Protein AF-A0A0S8AMT5-F1 (afdb_monomer_lite)

Structure (mmCIF, N/CA/C/O backbone):
data_AF-A0A0S8AMT5-F1
#
_entry.id   AF-A0A0S8AMT5-F1
#
loop_
_atom_site.group_PDB
_atom_site.id
_atom_site.type_symbol
_atom_site.label_atom_id
_atom_site.label_alt_id
_atom_site.label_comp_id
_atom_site.label_asym_id
_atom_site.label_entity_id
_atom_site.label_seq_id
_atom_site.pdbx_PDB_ins_code
_atom_site.Cartn_x
_atom_site.Cartn_y
_atom_site.Cartn_z
_atom_site.occupancy
_atom_site.B_iso_or_equiv
_atom_site.auth_seq_id
_atom_site.auth_comp_id
_atom_site.auth_asym_id
_atom_site.auth_atom_id
_atom_site.pdbx_PDB_model_num
ATOM 1 N N . MET A 1 1 ? 30.271 -9.777 14.344 1.00 40.28 1 MET A N 1
ATOM 2 C CA . MET A 1 1 ? 30.081 -9.730 15.810 1.00 40.28 1 MET A CA 1
ATOM 3 C C . MET A 1 1 ? 28.856 -10.571 16.153 1.00 40.28 1 MET A C 1
ATOM 5 O O . MET A 1 1 ? 27.858 -10.412 15.458 1.00 40.28 1 MET A O 1
ATOM 9 N N . PRO A 1 2 ? 28.958 -11.515 17.102 1.00 43.91 2 PRO A N 1
ATOM 10 C CA . PRO A 1 2 ? 27.969 -12.569 17.328 1.00 43.91 2 PRO A CA 1
ATOM 11 C C . PRO A 1 2 ? 26.814 -12.110 18.237 1.00 43.91 2 PRO A C 1
ATOM 13 O O . PRO A 1 2 ? 27.008 -11.243 19.080 1.00 43.91 2 PRO A O 1
ATOM 16 N N . GLY A 1 3 ? 25.649 -12.755 18.101 1.00 41.91 3 GLY A N 1
ATOM 17 C CA . GLY A 1 3 ? 24.677 -12.927 19.190 1.00 41.91 3 GLY A CA 1
ATOM 18 C C . GLY A 1 3 ? 23.670 -11.800 19.442 1.00 41.91 3 GLY A C 1
ATOM 19 O O . GLY A 1 3 ? 23.926 -10.901 20.233 1.00 41.91 3 GLY A O 1
ATOM 20 N N . LEU A 1 4 ? 22.485 -11.919 18.834 1.00 45.38 4 LEU A N 1
ATOM 21 C CA . LEU A 1 4 ? 21.176 -11.838 19.509 1.00 45.38 4 LEU A CA 1
ATOM 22 C C . LEU A 1 4 ? 20.085 -12.167 18.476 1.00 45.38 4 LEU A C 1
ATOM 24 O O . LEU A 1 4 ? 19.570 -11.290 17.784 1.00 45.38 4 LEU A O 1
ATOM 28 N N . LEU A 1 5 ? 19.817 -13.471 18.346 1.00 54.38 5 LEU A N 1
ATOM 29 C CA . LEU A 1 5 ? 18.641 -14.037 17.686 1.00 54.38 5 LEU A CA 1
ATOM 30 C C . LEU A 1 5 ? 17.366 -13.608 18.437 1.00 54.38 5 LEU A C 1
ATOM 32 O O . LEU A 1 5 ? 17.369 -13.573 19.667 1.00 54.38 5 LEU A O 1
ATOM 36 N N . GLY A 1 6 ? 16.273 -13.363 17.708 1.00 44.09 6 GLY A N 1
ATOM 37 C CA . GLY A 1 6 ? 14.915 -13.544 18.248 1.00 44.09 6 GLY A CA 1
ATOM 38 C C . GLY A 1 6 ? 14.041 -12.305 18.448 1.00 44.09 6 GLY A C 1
ATOM 39 O O . GLY A 1 6 ? 12.947 -12.424 18.984 1.00 44.09 6 GLY A O 1
ATOM 40 N N . ILE A 1 7 ? 14.470 -11.112 18.038 1.00 52.22 7 ILE A N 1
ATOM 41 C CA . ILE A 1 7 ? 13.578 -9.950 17.955 1.00 52.22 7 ILE A CA 1
ATOM 42 C C . ILE A 1 7 ? 13.981 -9.226 16.679 1.00 52.22 7 ILE A C 1
ATOM 44 O O . ILE A 1 7 ? 15.115 -8.744 16.601 1.00 52.22 7 ILE A O 1
ATOM 48 N N . VAL A 1 8 ? 13.090 -9.107 15.688 1.00 51.22 8 VAL A N 1
ATOM 49 C CA . VAL A 1 8 ? 13.187 -8.011 14.710 1.00 51.22 8 VAL A CA 1
ATOM 50 C C . VAL A 1 8 ? 13.279 -6.751 15.555 1.00 51.22 8 VAL A C 1
ATOM 52 O O . VAL A 1 8 ? 12.274 -6.326 16.121 1.00 51.22 8 VAL A O 1
ATOM 55 N N . ARG A 1 9 ? 14.507 -6.260 15.795 1.00 51.28 9 ARG A N 1
ATOM 56 C CA . ARG A 1 9 ? 14.790 -5.260 16.831 1.00 51.28 9 ARG A CA 1
ATOM 57 C C . ARG A 1 9 ? 13.731 -4.175 16.673 1.00 51.28 9 ARG A C 1
ATOM 59 O O . ARG A 1 9 ? 13.669 -3.578 15.603 1.00 51.28 9 ARG A O 1
ATOM 66 N N . LYS A 1 10 ? 12.894 -3.942 17.695 1.00 48.62 10 LYS A N 1
ATOM 67 C CA . LYS A 1 10 ? 11.809 -2.933 17.696 1.00 48.62 10 LYS A CA 1
ATOM 68 C C . LYS A 1 10 ? 12.222 -1.608 17.031 1.00 48.62 10 LYS A C 1
ATOM 70 O O . LYS A 1 10 ? 11.396 -0.933 16.433 1.00 48.62 10 LYS A O 1
ATOM 75 N N . SER A 1 11 ? 13.513 -1.273 17.097 1.00 52.56 11 SER A N 1
ATOM 76 C CA . SER A 1 11 ? 14.136 -0.138 16.421 1.00 52.56 11 SER A CA 1
ATOM 77 C C . SER A 1 11 ? 13.936 -0.084 14.895 1.00 52.56 11 SER A C 1
ATOM 79 O O . SER A 1 11 ? 13.765 1.009 14.378 1.00 52.56 11 SER A O 1
ATOM 81 N N . TRP A 1 12 ? 13.914 -1.208 14.170 1.00 50.34 12 TRP A N 1
ATOM 82 C CA . TRP A 1 12 ? 13.785 -1.236 12.700 1.00 50.34 12 TRP A CA 1
ATOM 83 C C . TRP A 1 12 ? 12.329 -1.066 12.268 1.00 50.34 12 TRP A C 1
ATOM 85 O O . TRP A 1 12 ? 12.050 -0.366 11.303 1.00 50.34 12 TRP A O 1
ATOM 95 N N . ALA A 1 13 ? 11.389 -1.655 13.015 1.00 60.16 13 ALA A N 1
ATOM 96 C CA . ALA A 1 13 ? 9.968 -1.399 12.807 1.00 60.16 13 ALA A CA 1
ATOM 97 C C . ALA A 1 13 ? 9.651 0.084 13.051 1.00 60.16 13 ALA A C 1
ATOM 99 O O . ALA A 1 13 ? 8.915 0.691 12.287 1.00 60.16 13 ALA A O 1
ATOM 100 N N . GLN A 1 14 ? 10.249 0.711 14.067 1.00 61.66 14 GLN A N 1
ATOM 101 C CA . GLN A 1 14 ? 10.039 2.138 14.309 1.00 61.66 14 GLN A CA 1
ATOM 102 C C . GLN A 1 14 ? 10.662 3.026 13.211 1.00 61.66 14 GLN A C 1
ATOM 104 O O . GLN A 1 14 ? 10.073 4.046 12.861 1.00 61.66 14 GLN A O 1
ATOM 109 N N . GLU A 1 15 ? 11.814 2.633 12.649 1.00 69.62 15 GLU A N 1
ATOM 110 C CA . GLU A 1 15 ? 12.520 3.364 11.581 1.00 69.62 15 GLU A CA 1
ATOM 111 C C . GLU A 1 15 ? 11.689 3.481 10.297 1.00 69.62 15 GLU A C 1
ATOM 113 O O . GLU A 1 15 ? 11.628 4.551 9.693 1.00 69.62 15 GLU A O 1
ATOM 118 N N . TYR A 1 16 ? 11.006 2.406 9.898 1.00 77.31 16 TYR A N 1
ATOM 119 C CA . TYR A 1 16 ? 10.255 2.361 8.638 1.00 77.31 16 TYR A CA 1
ATOM 120 C C . TYR A 1 16 ? 8.764 2.702 8.784 1.00 77.31 16 TYR A C 1
ATOM 122 O O . TYR A 1 16 ? 7.987 2.468 7.862 1.00 77.31 16 TYR A O 1
ATOM 130 N N . GLY A 1 17 ? 8.349 3.277 9.920 1.00 75.44 17 GLY A N 1
ATOM 131 C CA . GLY A 1 17 ? 6.939 3.606 10.176 1.00 75.44 17 GLY A CA 1
ATOM 132 C C . GLY A 1 17 ? 6.062 2.385 10.485 1.00 75.44 17 GLY A C 1
ATOM 133 O O . GLY A 1 17 ? 4.840 2.461 10.404 1.00 75.44 17 GLY A O 1
ATOM 134 N N . GLY A 1 18 ? 6.689 1.273 10.853 1.00 79.56 18 GLY A N 1
ATOM 135 C CA . GLY A 1 18 ? 6.097 -0.029 11.116 1.00 79.56 18 GLY A CA 1
ATOM 136 C C . GLY A 1 18 ? 7.019 -1.153 10.636 1.00 79.56 18 GLY A C 1
ATOM 137 O O . GLY A 1 18 ? 7.952 -0.945 9.861 1.00 79.56 18 GLY A O 1
ATOM 138 N N . GLY A 1 19 ? 6.755 -2.371 11.104 1.00 84.56 19 GLY A N 1
ATOM 139 C CA . GLY A 1 19 ? 7.319 -3.582 10.508 1.00 84.56 19 GLY A CA 1
ATOM 140 C C . GLY A 1 19 ? 6.578 -3.981 9.223 1.00 84.56 19 GLY A C 1
ATOM 141 O O . GLY A 1 19 ? 5.792 -3.186 8.686 1.00 84.56 19 GLY A O 1
ATOM 142 N N . PRO A 1 20 ? 6.792 -5.212 8.733 1.00 86.75 20 PRO A N 1
ATOM 143 C CA . PRO A 1 20 ? 5.864 -5.823 7.791 1.00 86.75 20 PRO A CA 1
ATOM 144 C C . PRO A 1 20 ? 4.436 -5.812 8.349 1.00 86.75 20 PRO A C 1
ATOM 146 O O . PRO A 1 20 ? 4.210 -5.953 9.552 1.00 86.75 20 PRO A O 1
ATOM 149 N N . ILE A 1 21 ? 3.462 -5.633 7.464 1.00 91.00 21 ILE A N 1
ATOM 150 C CA . ILE A 1 21 ? 2.043 -5.824 7.761 1.00 91.00 21 ILE A CA 1
ATOM 151 C C . ILE A 1 21 ? 1.605 -7.094 7.048 1.00 91.00 21 ILE A C 1
ATOM 153 O O . ILE A 1 21 ? 1.869 -7.259 5.859 1.00 91.00 21 ILE A O 1
ATOM 157 N N . VAL A 1 22 ? 0.886 -7.960 7.756 1.00 91.44 22 VAL A N 1
ATOM 158 C CA . VAL A 1 22 ? 0.170 -9.071 7.137 1.00 91.44 22 VAL A CA 1
ATOM 159 C C . VAL A 1 22 ? -1.326 -8.837 7.282 1.00 91.44 22 VAL A C 1
ATOM 161 O O . VAL A 1 22 ? -1.857 -8.875 8.389 1.00 91.44 22 VAL A O 1
ATOM 164 N N . PHE A 1 23 ? -2.009 -8.631 6.159 1.00 92.38 23 PHE A N 1
ATOM 165 C CA . PHE A 1 23 ? -3.465 -8.602 6.115 1.00 92.38 23 PHE A CA 1
ATOM 166 C C . PHE A 1 23 ? -4.017 -10.033 6.153 1.00 92.38 23 PHE A C 1
ATOM 168 O O . PHE A 1 23 ? -3.499 -10.951 5.500 1.00 92.38 23 PHE A O 1
ATOM 175 N N . ILE A 1 24 ? -5.071 -10.220 6.938 1.00 90.50 24 ILE A N 1
ATOM 176 C CA . ILE A 1 24 ? -5.764 -11.489 7.160 1.00 90.50 24 ILE A CA 1
ATOM 177 C C . ILE A 1 24 ? -7.190 -11.497 6.592 1.00 90.50 24 ILE A C 1
ATOM 179 O O . ILE A 1 24 ? -7.820 -12.560 6.559 1.00 90.50 24 ILE A O 1
ATOM 183 N N . LYS A 1 25 ? -7.694 -10.341 6.149 1.00 89.56 25 LYS A N 1
ATOM 184 C CA . LYS A 1 25 ? -8.992 -10.152 5.495 1.00 89.56 25 LYS A CA 1
ATOM 185 C C . LYS A 1 25 ? -8.849 -9.275 4.236 1.00 89.56 25 LYS A C 1
ATOM 187 O O . LYS A 1 25 ? -7.984 -8.403 4.196 1.00 89.56 25 LYS A O 1
ATOM 192 N N . PRO A 1 26 ? -9.690 -9.479 3.202 1.00 84.25 26 PRO A N 1
ATOM 193 C CA . PRO A 1 26 ? -10.704 -10.536 3.076 1.00 84.25 26 PRO A CA 1
ATOM 194 C C . PRO A 1 26 ? -10.104 -11.930 2.824 1.00 84.25 26 PRO A C 1
ATOM 196 O O . PRO A 1 26 ? -10.777 -12.938 3.017 1.00 84.25 26 PRO A O 1
ATOM 199 N N . VAL A 1 27 ? -8.828 -12.002 2.440 1.00 85.94 27 VAL A N 1
ATOM 200 C CA . VAL A 1 27 ? -8.081 -13.253 2.268 1.00 85.94 27 VAL A CA 1
ATOM 201 C C . VAL A 1 27 ? -6.893 -13.286 3.221 1.00 85.94 27 VAL A C 1
ATOM 203 O O . VAL A 1 27 ? -6.291 -12.255 3.513 1.00 85.94 27 VAL A O 1
ATOM 206 N N . ARG A 1 28 ? -6.552 -14.477 3.718 1.00 85.38 28 ARG A N 1
ATOM 207 C CA . ARG A 1 28 ? -5.451 -14.634 4.673 1.00 85.38 28 ARG A CA 1
ATOM 208 C C . ARG A 1 28 ? -4.092 -14.462 4.005 1.00 85.38 28 ARG A C 1
ATOM 210 O O . ARG A 1 28 ? -3.874 -14.971 2.907 1.00 85.38 28 ARG A O 1
ATOM 217 N N . ALA A 1 29 ? -3.170 -13.870 4.759 1.00 90.56 29 ALA A N 1
ATOM 218 C CA . ALA A 1 29 ? -1.747 -13.816 4.459 1.00 90.56 29 ALA A CA 1
ATOM 219 C C . ALA A 1 29 ? -1.416 -13.025 3.186 1.00 90.56 29 ALA A C 1
ATOM 221 O O . ALA A 1 29 ? -0.881 -13.566 2.214 1.00 90.56 29 ALA A O 1
ATOM 222 N N . VAL A 1 30 ? -1.724 -11.726 3.216 1.00 94.69 30 VAL A N 1
ATOM 223 C CA . VAL A 1 30 ? -1.217 -10.754 2.241 1.00 94.69 30 VAL A CA 1
ATOM 224 C C . VAL A 1 30 ? -0.176 -9.870 2.904 1.00 94.69 30 VAL A C 1
ATOM 226 O O . VAL A 1 30 ? -0.501 -9.157 3.847 1.00 94.69 30 VAL A O 1
ATOM 229 N N . ILE A 1 31 ? 1.064 -9.913 2.426 1.00 94.00 31 ILE A N 1
ATOM 230 C CA . ILE A 1 31 ? 2.166 -9.155 3.024 1.0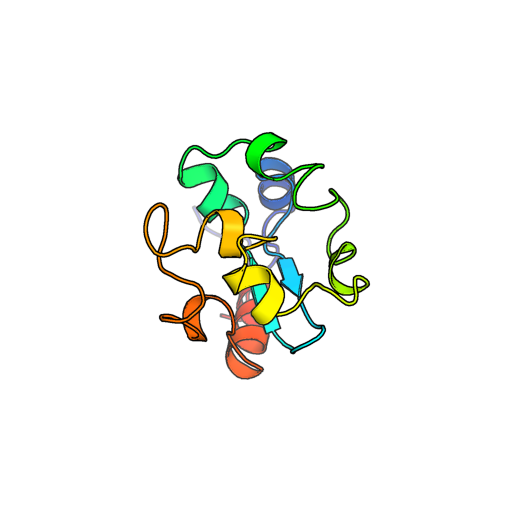0 94.00 31 ILE A CA 1
ATOM 231 C C . ILE A 1 31 ? 2.322 -7.770 2.387 1.00 94.00 31 ILE A C 1
ATOM 233 O O . ILE A 1 31 ? 2.220 -7.604 1.169 1.00 94.00 31 ILE A O 1
ATOM 237 N N . PHE A 1 32 ? 2.632 -6.783 3.222 1.00 94.44 32 PHE A N 1
ATOM 238 C CA . PHE A 1 32 ? 3.114 -5.466 2.836 1.00 94.44 32 PHE A CA 1
ATOM 239 C C . PHE A 1 32 ? 4.385 -5.115 3.619 1.00 94.44 32 PHE A C 1
ATOM 241 O O . PHE A 1 32 ? 4.417 -5.195 4.842 1.00 94.44 32 PHE A O 1
ATOM 248 N N . GLU A 1 33 ? 5.422 -4.673 2.909 1.00 92.38 33 GLU A N 1
ATOM 249 C CA . GLU A 1 33 ? 6.749 -4.396 3.468 1.00 92.38 33 GLU A CA 1
ATOM 250 C C . GLU A 1 33 ? 7.092 -2.905 3.365 1.00 92.38 33 GLU A C 1
ATOM 252 O O . GLU A 1 33 ? 7.458 -2.423 2.286 1.00 92.38 33 GLU A O 1
ATOM 257 N N . HIS A 1 34 ? 7.020 -2.161 4.477 1.00 93.06 34 HIS A N 1
ATOM 258 C CA . HIS A 1 34 ? 7.353 -0.727 4.504 1.00 93.06 34 HIS A CA 1
ATOM 259 C C . HIS A 1 34 ? 8.759 -0.452 3.972 1.00 93.06 34 HIS A C 1
ATOM 261 O O . HIS A 1 34 ? 8.943 0.398 3.101 1.00 93.06 34 HIS A O 1
ATOM 267 N N . LYS A 1 35 ? 9.751 -1.215 4.448 1.00 90.81 35 LYS A N 1
ATOM 268 C CA . LYS A 1 35 ? 11.158 -1.057 4.058 1.00 90.81 35 LYS A CA 1
ATOM 269 C C . LYS A 1 35 ? 11.345 -1.142 2.544 1.00 90.81 35 LYS A C 1
ATOM 271 O O . LYS A 1 35 ? 12.102 -0.359 1.971 1.00 90.81 35 LYS A O 1
ATOM 276 N N . PHE A 1 36 ? 10.641 -2.067 1.887 1.00 92.31 36 PHE A N 1
ATOM 277 C CA . PHE A 1 36 ? 10.719 -2.210 0.437 1.00 92.31 36 PHE A CA 1
ATOM 278 C C . PHE A 1 36 ? 10.142 -0.985 -0.275 1.00 92.31 36 PHE A C 1
ATOM 280 O O . PHE A 1 36 ? 10.791 -0.442 -1.167 1.00 92.31 36 PHE A O 1
ATOM 287 N N . HIS A 1 37 ? 8.961 -0.521 0.140 1.00 94.00 37 HIS A N 1
ATOM 288 C CA . HIS A 1 37 ? 8.287 0.615 -0.492 1.00 94.00 37 HIS A CA 1
ATOM 289 C C . HIS A 1 37 ? 9.039 1.934 -0.268 1.00 94.00 37 HIS A C 1
ATOM 291 O O . HIS A 1 37 ? 9.273 2.673 -1.226 1.00 94.00 37 HIS A O 1
ATOM 297 N N . LEU A 1 38 ? 9.510 2.197 0.953 1.00 93.00 38 LEU A N 1
ATOM 298 C CA . LEU A 1 38 ? 10.331 3.375 1.258 1.00 93.00 38 LEU A CA 1
ATOM 299 C C . LEU A 1 38 ? 11.659 3.351 0.481 1.00 93.00 38 LEU A C 1
ATOM 301 O O . LEU A 1 38 ? 12.094 4.371 -0.056 1.00 93.00 38 LEU A O 1
ATOM 305 N N . GLY A 1 39 ? 12.256 2.167 0.303 1.00 91.69 39 GLY A N 1
ATOM 306 C CA . GLY A 1 39 ? 13.449 1.972 -0.529 1.00 91.69 39 GLY A CA 1
ATOM 307 C C . GLY A 1 39 ? 13.250 2.279 -2.022 1.00 91.69 39 GLY A C 1
ATOM 308 O O . GLY A 1 39 ? 14.231 2.443 -2.748 1.00 91.69 39 GLY A O 1
ATOM 309 N N . LYS A 1 40 ? 12.002 2.401 -2.501 1.00 92.00 40 LYS A N 1
ATOM 310 C CA . LYS A 1 40 ? 11.666 2.828 -3.874 1.00 92.00 40 LYS A CA 1
ATOM 311 C C . LYS A 1 40 ? 11.447 4.338 -4.012 1.00 92.00 40 LYS A C 1
ATOM 313 O O . LYS A 1 40 ? 10.921 4.773 -5.031 1.00 92.00 40 LYS A O 1
ATOM 318 N N . LYS A 1 41 ? 11.908 5.133 -3.037 1.00 88.50 41 LYS A N 1
ATOM 319 C CA . LYS A 1 41 ? 11.771 6.602 -2.987 1.00 88.50 41 LYS A CA 1
ATOM 320 C C . LYS A 1 41 ? 10.335 7.095 -2.766 1.00 88.50 41 LYS A C 1
ATOM 322 O O . LYS A 1 41 ? 10.038 8.249 -3.066 1.00 88.50 41 LYS A O 1
ATOM 327 N N . PHE A 1 42 ? 9.455 6.252 -2.226 1.00 92.81 42 PHE A N 1
ATOM 328 C CA . PHE A 1 42 ? 8.167 6.709 -1.705 1.00 92.81 42 PHE A CA 1
ATOM 329 C C . PHE A 1 42 ? 8.337 7.241 -0.280 1.00 92.81 42 PHE A C 1
ATOM 331 O O . PHE A 1 42 ? 9.119 6.699 0.500 1.00 92.81 42 PHE A O 1
ATOM 338 N N . GLY A 1 43 ? 7.611 8.308 0.049 1.00 93.25 43 GLY A N 1
ATOM 339 C CA . GLY A 1 43 ? 7.554 8.863 1.401 1.00 93.25 43 GLY A CA 1
ATOM 340 C C . GLY A 1 43 ? 6.298 8.409 2.141 1.00 93.25 43 GLY A C 1
ATOM 341 O O . GLY A 1 43 ? 5.371 7.867 1.541 1.00 93.25 43 GLY A O 1
ATOM 342 N N . CYS A 1 44 ? 6.217 8.688 3.442 1.00 93.88 44 CYS A N 1
ATOM 343 C CA . CYS A 1 44 ? 5.049 8.341 4.261 1.00 93.88 44 CYS A CA 1
ATOM 344 C C . CYS A 1 44 ? 3.744 8.928 3.689 1.00 93.88 44 CYS A C 1
ATOM 346 O O . CYS A 1 44 ? 2.700 8.278 3.704 1.00 93.88 44 CYS A O 1
ATOM 348 N N . GLN A 1 45 ? 3.825 10.145 3.147 1.00 94.81 45 GLN A N 1
ATOM 349 C CA . GLN A 1 45 ? 2.712 10.884 2.547 1.00 94.81 45 GLN A CA 1
ATOM 350 C C . GLN A 1 45 ? 2.273 10.312 1.195 1.00 94.81 45 GLN A C 1
ATOM 352 O O . GLN A 1 45 ? 1.179 10.609 0.737 1.00 94.81 45 GLN A O 1
ATOM 357 N N . SER A 1 46 ? 3.093 9.470 0.556 1.00 94.88 46 SER A N 1
ATOM 358 C CA . SER A 1 46 ? 2.700 8.786 -0.682 1.00 94.88 46 SER A CA 1
ATOM 359 C C . SER A 1 46 ? 1.573 7.773 -0.450 1.00 94.88 46 SER A C 1
ATOM 361 O O . SER A 1 46 ? 0.869 7.427 -1.394 1.00 94.88 46 SER A O 1
ATOM 363 N N . CYS A 1 47 ? 1.406 7.306 0.792 1.00 95.69 47 CYS A N 1
ATOM 364 C CA . CYS A 1 47 ? 0.384 6.333 1.173 1.00 95.69 47 CYS A CA 1
ATOM 365 C C . CYS A 1 47 ? -0.602 6.883 2.210 1.00 95.69 47 CYS A C 1
ATOM 367 O O . CYS A 1 47 ? -1.785 6.549 2.160 1.00 95.69 47 CYS A O 1
ATOM 369 N N . HIS A 1 48 ? -0.131 7.699 3.157 1.00 95.31 48 HIS A N 1
ATOM 370 C CA . HIS A 1 48 ? -0.923 8.138 4.301 1.00 95.31 48 HIS A CA 1
ATOM 371 C C . HIS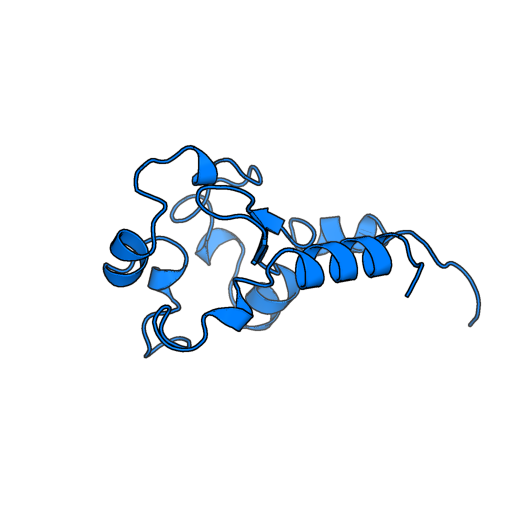 A 1 48 ? -1.254 9.635 4.266 1.00 95.31 48 HIS A C 1
ATOM 373 O O . HIS A 1 48 ? -0.359 10.443 4.017 1.00 95.31 48 HIS A O 1
ATOM 379 N N . PRO A 1 49 ? -2.473 10.025 4.677 1.00 94.69 49 PRO A N 1
ATOM 380 C CA . PRO A 1 49 ? -3.601 9.160 5.050 1.00 94.69 49 PRO A CA 1
ATOM 381 C C . PRO A 1 49 ? -4.445 8.701 3.846 1.00 94.69 49 PRO A C 1
ATOM 383 O O . PRO A 1 49 ? -5.385 7.931 4.026 1.00 94.69 49 PRO A O 1
ATOM 386 N N . ASP A 1 50 ? -4.127 9.189 2.647 1.00 93.69 50 ASP A N 1
ATOM 387 C CA . ASP A 1 50 ? -5.026 9.161 1.490 1.00 93.69 50 ASP A CA 1
ATOM 388 C C . ASP A 1 50 ? -5.387 7.747 1.020 1.00 93.69 50 ASP A C 1
ATOM 390 O O . ASP A 1 50 ? -6.561 7.440 0.813 1.00 93.69 50 ASP A O 1
ATOM 394 N N . LEU A 1 51 ? -4.391 6.870 0.853 1.00 95.00 51 LEU A N 1
ATOM 395 C CA . LEU A 1 51 ? -4.613 5.486 0.418 1.00 95.00 51 LEU A CA 1
ATOM 396 C C . LEU A 1 51 ? -4.871 4.560 1.608 1.00 95.00 51 LEU A C 1
ATOM 398 O O . LEU A 1 51 ? -5.704 3.656 1.527 1.00 95.00 51 LEU A O 1
ATOM 402 N N . PHE A 1 52 ? -4.158 4.786 2.712 1.00 96.44 52 PHE A N 1
ATOM 403 C CA . PHE A 1 52 ? -4.224 3.958 3.910 1.00 96.44 52 PHE A CA 1
ATOM 404 C C . PHE A 1 52 ? -4.217 4.821 5.171 1.00 96.44 52 PHE A C 1
ATOM 406 O O . PHE A 1 52 ? -3.450 5.778 5.289 1.00 96.44 52 PHE A O 1
ATOM 413 N N . ALA A 1 53 ? -5.006 4.432 6.172 1.00 94.81 53 ALA A N 1
ATOM 414 C CA . ALA A 1 53 ? -4.839 4.953 7.523 1.00 94.81 53 ALA A CA 1
ATOM 415 C C . ALA A 1 53 ? -3.500 4.475 8.110 1.00 94.81 53 ALA A C 1
ATOM 417 O O . ALA A 1 53 ? -2.970 3.436 7.720 1.00 94.81 53 ALA A O 1
ATOM 418 N N . LYS A 1 54 ? -2.943 5.225 9.066 1.00 93.00 54 LYS A N 1
ATOM 419 C CA . LYS A 1 54 ? -1.677 4.850 9.728 1.00 93.00 54 LYS A CA 1
ATOM 420 C C . LYS A 1 54 ? -1.820 3.630 10.645 1.00 93.00 54 LYS A C 1
ATOM 422 O O . LYS A 1 54 ? -0.824 3.028 11.030 1.00 93.00 54 LYS A O 1
ATOM 427 N N . LYS A 1 55 ? -3.048 3.283 11.035 1.00 91.56 55 LYS A N 1
ATOM 428 C CA . LYS A 1 55 ? -3.333 2.119 11.870 1.00 91.56 55 LYS A CA 1
ATOM 429 C C . LYS A 1 55 ? -3.303 0.852 11.014 1.00 91.56 55 LYS A C 1
ATOM 431 O O . LYS A 1 55 ? -4.098 0.702 10.087 1.00 91.56 55 LYS A O 1
ATOM 436 N N . ALA A 1 56 ? -2.404 -0.071 11.351 1.00 90.06 56 ALA A N 1
ATOM 437 C CA . ALA A 1 56 ? -2.306 -1.364 10.681 1.00 90.06 56 ALA A CA 1
ATOM 438 C C . ALA A 1 56 ? -3.642 -2.128 10.742 1.00 90.06 56 ALA A C 1
ATOM 440 O O . ALA A 1 56 ? -4.325 -2.124 11.768 1.00 90.06 56 ALA A O 1
ATOM 441 N N . GLY A 1 57 ? -4.016 -2.750 9.623 1.00 89.56 57 GLY A N 1
ATOM 442 C CA . GLY A 1 57 ? -5.245 -3.536 9.482 1.00 89.56 57 GLY A CA 1
ATOM 443 C C . GLY A 1 57 ? -6.552 -2.735 9.436 1.00 89.56 57 GLY A C 1
ATOM 444 O O . GLY A 1 57 ? -7.614 -3.310 9.225 1.00 89.56 57 GLY A O 1
ATOM 445 N N . GLU A 1 58 ? -6.529 -1.405 9.580 1.00 94.12 58 GLU A N 1
ATOM 446 C CA . GLU A 1 58 ? -7.766 -0.608 9.535 1.00 94.12 58 GLU A CA 1
ATOM 447 C C . GLU A 1 58 ? -8.459 -0.692 8.167 1.00 94.12 58 GLU A C 1
ATOM 449 O O . GLU A 1 58 ? -9.682 -0.788 8.090 1.00 94.12 58 GLU A O 1
ATOM 454 N N . VAL A 1 59 ? -7.674 -0.730 7.087 1.00 94.62 59 VAL A N 1
ATOM 455 C CA . VAL A 1 59 ? -8.191 -0.848 5.717 1.00 94.62 59 VAL A CA 1
ATOM 456 C C . VAL A 1 59 ? -8.945 -2.161 5.475 1.00 94.62 59 VAL A C 1
ATOM 458 O O . VAL A 1 59 ? -9.831 -2.198 4.632 1.00 94.62 59 VAL A O 1
ATOM 461 N N . GLU A 1 60 ? -8.661 -3.213 6.249 1.00 93.56 60 GLU A N 1
ATOM 462 C CA . GLU A 1 60 ? -9.315 -4.523 6.117 1.00 93.56 60 GLU A CA 1
ATOM 463 C C . GLU A 1 60 ? -10.796 -4.500 6.506 1.00 93.56 60 GLU A C 1
ATOM 465 O O . GLU A 1 60 ? -11.522 -5.447 6.215 1.00 93.56 60 GLU A O 1
ATOM 470 N N . GLN A 1 61 ? -11.237 -3.441 7.188 1.00 93.50 61 GLN A N 1
ATOM 471 C CA . GLN A 1 61 ? -12.637 -3.242 7.560 1.00 93.50 61 GLN A CA 1
ATOM 472 C C . GLN A 1 61 ? -13.447 -2.561 6.451 1.00 93.50 61 GLN A C 1
ATOM 474 O O . GLN A 1 61 ? -14.652 -2.385 6.606 1.00 93.50 61 GLN A O 1
ATOM 479 N N . LYS A 1 62 ? -12.801 -2.123 5.363 1.00 94.62 62 LYS A N 1
ATOM 480 C CA . LYS A 1 62 ? -13.482 -1.480 4.240 1.00 94.62 62 LYS A CA 1
ATOM 481 C C . LYS A 1 62 ? -13.979 -2.534 3.257 1.00 94.62 62 LYS A C 1
ATOM 483 O O . LYS A 1 62 ? -13.188 -3.322 2.743 1.00 94.62 62 LYS A O 1
ATOM 488 N N . ASP A 1 63 ? -15.266 -2.476 2.927 1.00 95.06 63 ASP A N 1
ATOM 489 C CA . ASP A 1 63 ? -15.901 -3.406 1.982 1.00 95.06 63 ASP A CA 1
ATOM 490 C C . ASP A 1 63 ? -15.299 -3.333 0.572 1.00 95.06 63 ASP A C 1
ATOM 492 O O . ASP A 1 63 ? -15.317 -4.312 -0.170 1.00 95.06 63 ASP A O 1
ATOM 496 N N . ASP A 1 64 ? -14.725 -2.184 0.198 1.00 95.88 64 ASP A N 1
ATOM 497 C CA . ASP A 1 64 ? -14.086 -1.990 -1.100 1.00 95.88 64 ASP A CA 1
ATOM 498 C C . ASP A 1 64 ? -12.592 -2.356 -1.109 1.00 95.88 64 ASP A C 1
ATOM 500 O O . ASP A 1 64 ? -11.924 -2.117 -2.116 1.00 95.88 64 ASP A O 1
ATOM 504 N N . PHE A 1 65 ? -12.048 -2.965 -0.047 1.00 96.12 65 PHE A N 1
ATOM 505 C CA . PHE A 1 65 ? -10.677 -3.487 -0.023 1.00 96.12 65 PHE A CA 1
ATOM 506 C C . PHE A 1 65 ? -10.573 -4.840 -0.751 1.00 96.12 65 PHE A C 1
ATOM 508 O O . PHE A 1 65 ? -10.299 -5.891 -0.169 1.00 96.12 65 PHE A O 1
ATOM 515 N N . THR A 1 66 ? -10.822 -4.810 -2.061 1.00 96.00 66 THR A N 1
ATOM 516 C CA . THR A 1 66 ? -10.891 -5.985 -2.939 1.00 96.00 66 THR A CA 1
ATOM 517 C C . THR A 1 66 ? -10.010 -5.815 -4.178 1.00 96.00 66 THR A C 1
ATOM 519 O O . THR A 1 66 ? -9.700 -4.700 -4.599 1.00 96.00 66 THR A O 1
ATOM 522 N N . MET A 1 67 ? -9.642 -6.929 -4.823 1.00 96.25 67 MET A N 1
ATOM 523 C CA . MET A 1 67 ? -8.870 -6.905 -6.076 1.00 96.25 67 MET A CA 1
ATOM 524 C C . MET A 1 67 ? -9.571 -6.125 -7.198 1.00 96.25 67 MET A C 1
ATOM 526 O O . MET A 1 67 ? -8.900 -5.518 -8.028 1.00 96.25 67 MET A O 1
ATOM 530 N N . GLU A 1 68 ? -10.906 -6.101 -7.210 1.00 97.06 68 GLU A N 1
ATOM 531 C CA . GLU A 1 68 ? -11.687 -5.304 -8.161 1.00 97.06 68 GLU A CA 1
ATOM 532 C C . GLU A 1 68 ? -11.406 -3.806 -7.994 1.00 97.06 68 GLU A C 1
ATOM 534 O O . GLU A 1 68 ? -11.017 -3.135 -8.950 1.00 97.06 68 GLU A O 1
ATOM 539 N N . SER A 1 69 ? -11.492 -3.295 -6.765 1.00 97.44 69 SER A N 1
ATOM 540 C CA . SER A 1 69 ? -11.112 -1.915 -6.450 1.00 97.44 69 SER A CA 1
ATOM 541 C C . SER A 1 69 ? -9.646 -1.630 -6.771 1.00 97.44 69 SER A C 1
ATOM 543 O O . SER A 1 69 ? -9.307 -0.530 -7.214 1.00 97.44 69 SER A O 1
ATOM 545 N N . PHE A 1 70 ? -8.757 -2.608 -6.569 1.00 97.00 70 PHE A N 1
ATOM 546 C CA . PHE A 1 70 ? -7.336 -2.440 -6.882 1.00 97.00 70 PHE A CA 1
ATOM 547 C C . PHE A 1 70 ? -7.142 -2.281 -8.393 1.00 97.00 70 PHE A C 1
ATOM 549 O O . PHE A 1 70 ? -6.427 -1.383 -8.831 1.00 97.00 70 PHE A O 1
ATOM 556 N N . ASN A 1 71 ? -7.855 -3.064 -9.202 1.00 96.75 71 ASN A N 1
ATOM 557 C CA . ASN A 1 71 ? -7.864 -2.920 -10.659 1.00 96.75 71 ASN A CA 1
ATOM 558 C C . ASN A 1 71 ? -8.381 -1.559 -11.136 1.00 96.75 71 ASN A C 1
ATOM 560 O O . ASN A 1 71 ? -7.962 -1.079 -12.185 1.00 96.75 71 ASN A O 1
ATOM 564 N N . GLN A 1 72 ? -9.226 -0.906 -10.341 1.00 97.38 72 GLN A N 1
ATOM 565 C CA . GLN A 1 72 ? -9.717 0.452 -10.588 1.00 97.38 72 GLN A CA 1
ATOM 566 C C . GLN A 1 72 ? -8.766 1.548 -10.063 1.00 97.38 72 GLN A C 1
ATOM 568 O O . GLN A 1 72 ? -9.121 2.725 -10.036 1.00 97.38 72 GLN A O 1
ATOM 573 N N . GLY A 1 73 ? -7.548 1.189 -9.642 1.00 97.06 73 GLY A N 1
ATOM 574 C CA . GLY A 1 73 ? -6.522 2.142 -9.214 1.00 97.06 73 GLY A CA 1
ATOM 575 C C . GLY A 1 73 ? -6.625 2.585 -7.753 1.00 97.06 73 GLY A C 1
ATOM 576 O O . GLY A 1 73 ? -6.005 3.586 -7.379 1.00 97.06 73 GLY A O 1
ATOM 577 N N . LYS A 1 74 ? -7.382 1.867 -6.914 1.00 97.44 74 LYS A N 1
ATOM 578 C CA . LYS A 1 74 ? -7.413 2.092 -5.460 1.00 97.44 74 LYS A CA 1
ATOM 579 C C . LYS A 1 74 ? -6.341 1.269 -4.742 1.00 97.44 74 LYS A C 1
ATOM 581 O O . LYS A 1 74 ? -5.856 0.263 -5.262 1.00 97.44 74 LYS A O 1
ATOM 586 N N . TYR A 1 75 ? -6.008 1.673 -3.514 1.00 97.00 75 TYR A N 1
ATOM 587 C CA . TYR A 1 75 ? -5.132 0.924 -2.604 1.00 97.00 75 TYR A CA 1
ATOM 588 C C . TYR A 1 75 ? -3.812 0.500 -3.275 1.00 97.00 75 TYR A C 1
ATOM 590 O O . TYR A 1 75 ? -3.119 1.331 -3.862 1.00 97.00 75 TYR A O 1
ATOM 598 N N . CYS A 1 76 ? -3.480 -0.794 -3.234 1.00 97.19 76 CYS A N 1
ATOM 599 C CA . CYS A 1 76 ? -2.296 -1.381 -3.859 1.00 97.19 76 CYS A CA 1
ATOM 600 C C . CYS A 1 76 ? -2.216 -1.046 -5.355 1.00 97.19 76 CYS A C 1
ATOM 602 O O . CYS A 1 76 ? -1.151 -0.710 -5.877 1.00 97.19 76 CYS A O 1
ATOM 604 N N . GLY A 1 77 ? -3.358 -1.092 -6.041 1.00 97.62 77 GLY A N 1
ATOM 605 C CA . GLY A 1 77 ? -3.452 -0.875 -7.478 1.00 97.62 77 GLY A CA 1
ATOM 606 C C . GLY A 1 77 ? -3.258 0.572 -7.921 1.00 97.62 77 GLY A C 1
ATOM 607 O O . GLY A 1 77 ? -3.040 0.807 -9.106 1.00 97.62 77 GLY A O 1
ATOM 608 N N . LYS A 1 78 ? -3.221 1.544 -6.995 1.00 97.88 78 LYS A N 1
ATOM 609 C CA . LYS A 1 78 ? -2.814 2.922 -7.318 1.00 97.88 78 LYS A CA 1
ATOM 610 C C . LYS A 1 78 ? -1.432 2.956 -7.975 1.00 97.88 78 LYS A C 1
ATOM 612 O O . LYS A 1 78 ? -1.221 3.708 -8.927 1.00 97.88 78 LYS A O 1
ATOM 617 N N . CYS A 1 79 ? -0.525 2.110 -7.484 1.00 97.69 79 CYS A N 1
ATOM 618 C CA . CYS A 1 79 ? 0.846 1.986 -7.977 1.00 97.69 79 CYS A CA 1
ATOM 619 C C . CYS A 1 79 ? 1.082 0.665 -8.723 1.00 97.69 79 CYS A C 1
ATOM 621 O O . CYS A 1 79 ? 1.765 0.657 -9.747 1.00 97.69 79 CYS A O 1
ATOM 623 N N . HIS A 1 80 ? 0.494 -0.444 -8.263 1.00 97.69 80 HIS A N 1
ATOM 624 C CA . HIS A 1 80 ? 0.555 -1.752 -8.928 1.00 97.69 80 HIS A CA 1
ATOM 625 C C . HIS A 1 80 ? -0.408 -1.834 -10.125 1.00 97.69 80 HIS A C 1
ATOM 627 O O . HIS A 1 80 ? -1.289 -2.690 -10.201 1.00 97.69 80 HIS A O 1
ATOM 633 N N . ASN A 1 81 ? -0.237 -0.915 -11.073 1.00 97.31 81 ASN A N 1
ATOM 634 C CA . ASN A 1 81 ? -1.111 -0.708 -12.231 1.00 97.31 81 ASN A CA 1
ATOM 635 C C . ASN A 1 81 ? -0.523 -1.226 -13.556 1.00 97.31 81 ASN A C 1
ATOM 637 O O . ASN A 1 81 ? -1.189 -1.163 -14.582 1.00 97.31 81 ASN A O 1
ATOM 641 N N . GLY A 1 82 ? 0.704 -1.755 -13.551 1.00 97.00 82 GLY A N 1
ATOM 642 C CA . GLY A 1 82 ? 1.408 -2.211 -14.755 1.00 97.00 82 GLY A CA 1
ATOM 643 C C . GLY A 1 82 ? 2.330 -1.164 -15.385 1.00 97.00 82 GLY A C 1
ATOM 644 O O . GLY A 1 82 ? 3.141 -1.529 -16.231 1.00 97.00 82 GLY A O 1
ATOM 645 N N . THR A 1 83 ? 2.262 0.094 -14.943 1.00 95.94 83 THR A N 1
ATOM 646 C CA . THR A 1 83 ? 3.116 1.188 -15.428 1.00 95.94 83 THR A CA 1
ATOM 647 C C . THR A 1 83 ? 4.149 1.593 -14.380 1.00 95.94 83 THR A C 1
ATOM 649 O O . THR A 1 83 ? 5.342 1.617 -14.669 1.00 95.94 83 THR A O 1
ATOM 652 N N . LEU A 1 84 ? 3.712 1.898 -13.151 1.00 95.94 84 LEU A N 1
ATOM 653 C CA . LEU A 1 84 ? 4.614 2.323 -12.070 1.00 95.94 84 LEU A CA 1
ATOM 654 C C . LEU A 1 84 ? 5.254 1.127 -11.347 1.00 95.94 84 LEU A C 1
ATOM 656 O O . LEU A 1 84 ? 6.431 1.151 -10.995 1.00 95.94 84 LEU A O 1
ATOM 660 N N . ALA A 1 85 ? 4.473 0.072 -11.144 1.00 96.38 85 ALA A N 1
ATOM 661 C CA . ALA A 1 85 ? 4.916 -1.225 -10.655 1.00 96.38 85 ALA A CA 1
ATOM 662 C C . ALA A 1 85 ? 4.154 -2.331 -11.396 1.00 96.38 85 ALA A C 1
ATOM 664 O O . ALA A 1 85 ? 3.239 -2.055 -12.174 1.00 96.38 85 ALA A O 1
ATOM 665 N N . PHE A 1 86 ? 4.514 -3.595 -11.154 1.00 97.12 86 PHE A N 1
ATOM 666 C CA . PHE A 1 86 ? 3.798 -4.726 -11.748 1.00 97.12 86 PHE A CA 1
ATOM 667 C C . PHE A 1 86 ? 2.297 -4.649 -11.439 1.00 97.12 86 PHE A C 1
ATOM 669 O O . PHE A 1 86 ? 1.906 -4.238 -10.348 1.00 97.12 86 PHE A O 1
ATOM 676 N N . SER A 1 87 ? 1.465 -5.056 -12.398 1.00 98.06 87 SER A N 1
ATOM 677 C CA . SER A 1 87 ? 0.012 -5.047 -12.228 1.00 98.06 87 SER A CA 1
ATOM 678 C C . SER A 1 87 ? -0.421 -6.052 -11.161 1.00 98.06 87 SER A C 1
ATOM 680 O O . SER A 1 87 ? 0.071 -7.189 -11.152 1.00 98.06 87 SER A O 1
ATOM 682 N N . VAL A 1 88 ? -1.396 -5.666 -10.333 1.00 97.38 88 VAL A N 1
ATOM 683 C CA . VAL A 1 88 ? -2.040 -6.545 -9.339 1.00 97.38 88 VAL A CA 1
ATOM 684 C C . VAL A 1 88 ? -2.591 -7.854 -9.933 1.00 97.38 88 VAL A C 1
ATOM 686 O O . VAL A 1 88 ? -2.754 -8.821 -9.199 1.00 97.38 88 VAL A O 1
ATOM 689 N N . ASN A 1 89 ? -2.785 -7.945 -11.256 1.00 97.00 89 ASN A N 1
ATOM 690 C CA . ASN A 1 89 ? -3.289 -9.149 -11.934 1.00 97.00 89 ASN A CA 1
ATOM 691 C C . ASN A 1 89 ? -2.212 -10.150 -12.392 1.00 97.00 89 ASN A C 1
ATOM 693 O O . ASN A 1 89 ? -2.548 -11.137 -13.040 1.00 97.00 89 ASN A O 1
ATOM 697 N N . THR A 1 90 ? -0.922 -9.902 -12.138 1.00 96.06 90 THR A N 1
ATOM 698 C CA . THR A 1 90 ? 0.161 -10.684 -12.784 1.00 96.06 90 THR A CA 1
ATOM 699 C C . THR A 1 90 ? 1.047 -11.486 -11.835 1.00 96.06 90 THR A C 1
ATOM 701 O O . THR A 1 90 ? 1.579 -12.521 -12.230 1.00 96.06 90 THR A O 1
ATOM 704 N N . LYS A 1 91 ? 1.243 -11.027 -10.592 1.00 95.62 91 LYS A N 1
ATOM 705 C CA . LYS A 1 91 ? 2.199 -11.609 -9.631 1.00 95.62 91 LYS A CA 1
ATOM 706 C C . LYS A 1 91 ? 1.538 -11.891 -8.283 1.00 95.62 91 LYS A C 1
ATOM 708 O O . LYS A 1 91 ? 1.964 -11.379 -7.253 1.00 95.62 91 LYS A O 1
ATOM 713 N N . CYS A 1 92 ? 0.478 -12.697 -8.290 1.00 94.19 92 CYS A N 1
ATOM 714 C CA . CYS A 1 92 ? -0.378 -12.919 -7.119 1.00 94.19 92 CYS A CA 1
ATOM 715 C C . CYS A 1 92 ? 0.420 -13.358 -5.877 1.00 94.19 92 CYS A C 1
ATOM 717 O O . CYS A 1 92 ? 0.219 -12.835 -4.786 1.00 94.19 92 CYS A O 1
ATOM 719 N N . ASN A 1 93 ? 1.385 -14.263 -6.050 1.00 93.06 93 ASN A N 1
ATOM 720 C CA . ASN A 1 93 ? 2.190 -14.825 -4.962 1.00 93.06 93 ASN A CA 1
ATOM 721 C C . ASN A 1 93 ? 3.228 -13.860 -4.362 1.00 93.06 93 ASN A C 1
ATOM 723 O O . ASN A 1 93 ? 3.877 -14.211 -3.383 1.00 93.06 93 ASN A O 1
ATOM 727 N N . TRP A 1 94 ? 3.414 -12.668 -4.935 1.00 93.81 94 TRP A N 1
ATOM 728 C CA . TRP A 1 94 ? 4.322 -11.661 -4.372 1.00 93.81 94 TRP A CA 1
ATOM 729 C C . TRP A 1 94 ? 3.692 -10.909 -3.200 1.00 93.81 94 TRP A C 1
ATOM 731 O O . TRP A 1 94 ? 4.410 -10.369 -2.365 1.00 93.81 94 TRP A O 1
ATOM 741 N N . CYS A 1 95 ? 2.360 -10.891 -3.136 1.00 94.81 95 CYS A N 1
ATOM 742 C CA . CYS A 1 95 ? 1.613 -10.333 -2.015 1.00 94.81 95 CYS A CA 1
ATOM 743 C C . CYS A 1 95 ? 0.899 -11.447 -1.244 1.00 94.81 95 CYS A C 1
ATOM 745 O O . CYS A 1 95 ? 0.986 -11.498 -0.023 1.00 94.81 95 CYS A O 1
ATOM 747 N N . HIS A 1 96 ? 0.227 -12.365 -1.946 1.00 94.31 96 HIS A N 1
ATOM 748 C CA . HIS A 1 96 ? -0.518 -13.477 -1.356 1.00 94.31 96 HIS A CA 1
ATOM 749 C C . HIS A 1 96 ? 0.413 -14.657 -1.062 1.00 94.31 96 HIS A C 1
ATOM 751 O O . HIS A 1 96 ? 0.573 -15.566 -1.878 1.00 94.31 96 HIS A O 1
ATOM 757 N N . ILE A 1 97 ? 1.026 -14.647 0.117 1.00 92.56 97 ILE A N 1
ATOM 758 C CA . ILE A 1 97 ? 2.037 -15.638 0.516 1.00 92.56 97 ILE A CA 1
ATOM 759 C C . ILE A 1 97 ? 1.422 -16.948 1.041 1.00 92.56 97 ILE A C 1
ATOM 761 O O . ILE A 1 97 ? 2.117 -17.951 1.220 1.00 92.56 97 ILE A O 1
ATOM 765 N N . GLY A 1 98 ? 0.109 -16.952 1.288 1.00 87.25 98 GLY A N 1
ATOM 766 C CA . GLY A 1 98 ? -0.625 -18.109 1.792 1.00 87.25 98 GLY A CA 1
ATOM 767 C C . GLY A 1 98 ? -0.197 -18.542 3.199 1.00 87.25 98 GLY A C 1
ATOM 768 O O . GLY A 1 98 ? 0.624 -17.912 3.861 1.00 87.25 98 GLY A O 1
ATOM 769 N N . VAL A 1 99 ? -0.766 -19.655 3.669 1.00 83.00 99 VAL A N 1
ATOM 770 C CA . VAL A 1 99 ? -0.542 -20.157 5.039 1.00 83.00 99 VAL A CA 1
ATOM 771 C C . VAL A 1 99 ? 0.926 -20.520 5.283 1.00 83.00 99 VAL A C 1
ATOM 773 O O . VAL A 1 99 ? 1.463 -20.229 6.346 1.00 83.00 99 VAL A O 1
ATOM 776 N N . GLN A 1 100 ? 1.591 -21.122 4.293 1.00 84.38 100 GLN A N 1
ATOM 777 C CA . GLN A 1 100 ? 3.000 -21.508 4.422 1.00 84.38 100 GLN A CA 1
ATOM 778 C C . GLN A 1 100 ? 3.928 -20.294 4.446 1.00 84.38 100 GLN A C 1
ATOM 780 O O . GLN A 1 100 ? 4.848 -20.252 5.257 1.00 84.38 100 GLN A O 1
ATOM 785 N N . GLY A 1 101 ? 3.668 -19.289 3.605 1.00 84.00 101 GLY A N 1
ATOM 786 C CA . GLY A 1 101 ? 4.437 -18.053 3.638 1.00 84.00 101 GLY A CA 1
ATOM 787 C C . GLY A 1 101 ? 4.256 -17.302 4.953 1.00 84.00 101 GLY A C 1
ATOM 788 O O . GLY A 1 101 ? 5.235 -16.820 5.508 1.00 84.00 101 GLY A O 1
ATOM 789 N N . HIS A 1 102 ? 3.036 -17.272 5.499 1.00 84.19 102 HIS A N 1
ATOM 790 C CA . HIS A 1 102 ? 2.782 -16.668 6.808 1.00 84.19 102 HIS A CA 1
ATOM 791 C C . HIS A 1 102 ? 3.558 -17.365 7.924 1.00 84.19 102 HIS A C 1
ATOM 793 O O . HIS A 1 102 ? 4.283 -16.710 8.663 1.00 84.19 102 HIS A O 1
ATOM 799 N N . LYS A 1 103 ? 3.481 -18.699 7.978 1.00 83.88 103 LYS A N 1
ATOM 800 C CA . LYS A 1 103 ? 4.237 -19.495 8.948 1.00 83.88 103 LYS A CA 1
ATOM 801 C C . LYS A 1 103 ? 5.742 -19.241 8.836 1.00 83.88 103 LYS A C 1
ATOM 803 O O . LYS A 1 103 ? 6.426 -19.150 9.846 1.00 83.88 103 LYS A O 1
ATOM 808 N N . HIS A 1 104 ? 6.265 -19.117 7.616 1.00 81.25 104 HIS A N 1
ATOM 809 C CA . HIS A 1 104 ? 7.679 -18.822 7.412 1.00 81.25 104 HIS A CA 1
ATOM 810 C C . HIS A 1 104 ? 8.076 -17.436 7.942 1.00 81.25 104 HIS A C 1
ATOM 812 O O . HIS A 1 104 ? 9.138 -17.310 8.546 1.00 81.25 104 HIS A O 1
ATOM 818 N N . LEU A 1 105 ? 7.231 -16.417 7.754 1.00 78.88 105 LEU A N 1
ATOM 819 C CA . LEU A 1 105 ? 7.463 -15.092 8.335 1.00 78.88 105 LEU A CA 1
ATOM 820 C C . LEU A 1 105 ? 7.440 -15.138 9.860 1.00 78.88 105 LEU A C 1
ATOM 822 O O . LEU A 1 105 ? 8.349 -14.603 10.481 1.00 78.88 105 LEU A O 1
ATOM 826 N N . GLU A 1 106 ? 6.461 -15.821 10.456 1.00 81.50 106 GLU A N 1
ATOM 827 C CA . GLU A 1 106 ? 6.400 -16.005 11.911 1.00 81.50 106 GLU A CA 1
ATOM 828 C C . GLU A 1 106 ? 7.667 -16.704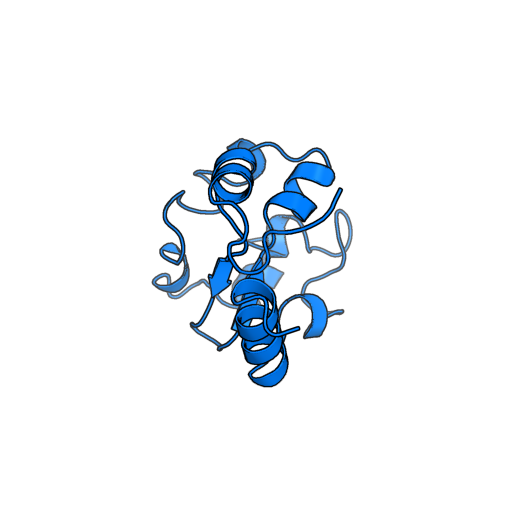 12.430 1.00 81.50 106 GLU A C 1
ATOM 830 O O . GLU A 1 106 ? 8.279 -16.253 13.394 1.00 81.50 106 GLU A O 1
ATOM 835 N N . GLU A 1 107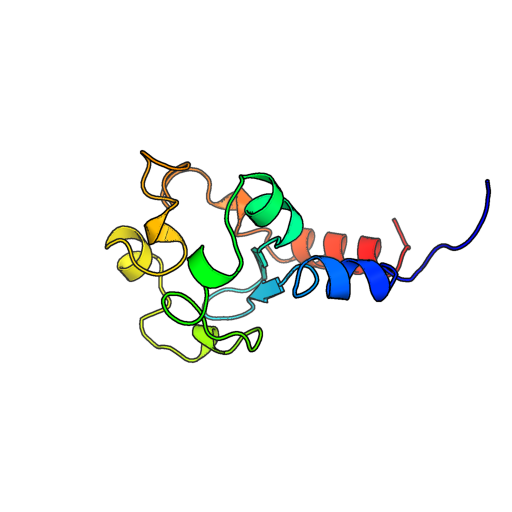 ? 8.114 -17.776 11.76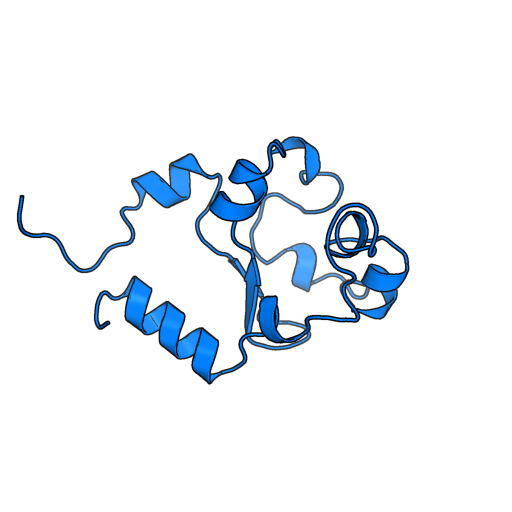7 1.00 81.44 107 GLU A N 1
ATOM 836 C CA . GLU A 1 107 ? 9.354 -18.482 12.116 1.00 81.44 107 GLU A CA 1
ATOM 837 C C . GLU A 1 107 ? 10.592 -17.575 12.022 1.00 81.44 107 GLU A C 1
ATOM 839 O O . GLU A 1 107 ? 11.450 -17.629 12.906 1.00 81.44 107 GLU A O 1
ATOM 844 N N . TYR A 1 108 ? 10.683 -16.738 10.983 1.00 76.31 108 TYR A N 1
ATOM 845 C CA . TYR A 1 108 ? 11.778 -15.781 10.795 1.00 76.31 108 TYR A CA 1
ATOM 846 C C . TYR A 1 108 ? 11.755 -14.666 11.852 1.00 76.31 108 TYR A C 1
ATOM 848 O O . TYR A 1 108 ? 12.788 -14.317 12.426 1.00 76.31 108 TYR A O 1
ATOM 856 N N . GLU A 1 109 ? 10.577 -14.129 12.175 1.00 72.31 109 GLU A N 1
ATOM 857 C CA . GLU A 1 109 ? 10.409 -13.105 13.214 1.00 72.31 109 GLU A CA 1
ATOM 858 C C . GLU A 1 109 ? 10.751 -13.633 14.612 1.00 72.31 109 GLU A C 1
ATOM 860 O O . GLU A 1 109 ? 11.360 -12.918 15.415 1.00 72.31 109 GLU A O 1
ATOM 865 N N . LEU A 1 110 ? 10.414 -14.898 14.880 1.00 75.62 110 LEU A N 1
ATOM 866 C CA . LEU A 1 110 ? 10.759 -15.616 16.108 1.00 75.62 110 LEU A CA 1
ATOM 867 C C . LEU A 1 110 ? 12.225 -16.091 16.135 1.00 75.62 110 LEU A C 1
ATOM 869 O O . LEU A 1 110 ? 12.680 -16.601 17.159 1.00 75.62 110 LEU A O 1
ATOM 873 N N . GLY A 1 111 ? 12.978 -15.925 15.041 1.00 69.69 111 GLY A N 1
ATOM 874 C CA . GLY A 1 111 ? 14.380 -16.342 14.931 1.00 69.69 111 GLY A CA 1
ATOM 875 C C . GLY A 1 111 ? 14.582 -17.860 14.961 1.00 69.69 111 GLY A C 1
ATOM 876 O O . GLY A 1 111 ? 15.639 -18.328 15.383 1.00 69.69 111 GLY A O 1
ATOM 877 N N . ILE A 1 112 ? 13.562 -18.624 14.563 1.00 76.19 112 IL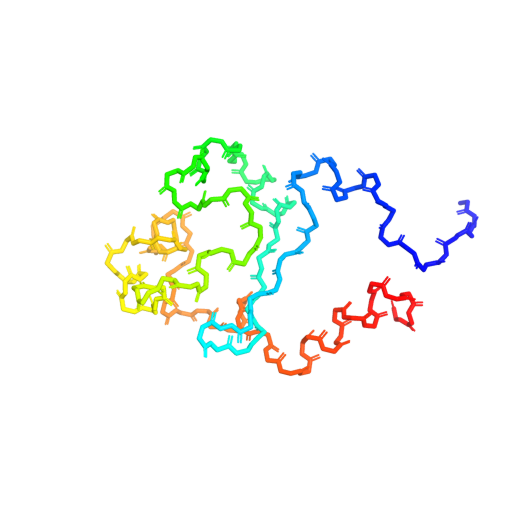E A N 1
ATOM 878 C CA . ILE A 1 112 ? 13.594 -20.091 14.462 1.00 76.19 112 ILE A CA 1
ATOM 879 C C . ILE A 1 112 ? 14.277 -20.522 13.153 1.00 76.19 112 ILE A C 1
ATOM 881 O O . ILE A 1 112 ? 14.881 -21.596 13.094 1.00 76.19 112 ILE A O 1
ATOM 885 N N . LYS A 1 113 ? 14.186 -19.684 12.114 1.00 54.69 113 LYS A N 1
ATOM 886 C CA . LYS A 1 113 ? 14.834 -19.846 10.808 1.00 54.69 113 LYS A CA 1
ATOM 887 C C . LYS A 1 113 ? 15.549 -18.576 10.376 1.00 54.69 113 LYS A C 1
ATOM 889 O O . LYS A 1 113 ? 15.144 -17.489 10.840 1.00 54.69 113 LYS A O 1
#

pLDDT: mean 85.65, std 15.46, range [40.28, 98.06]

Sequence (113 aa):
MPGLLGIVRKSWAQEYGGGPIVFIKPVRAVIFEHKFHLGKKFGCQSCHPDLFAKKAGEVEQKDDFTMESFNQGKYCGKCHNGTLAFSVNTKCNWCHIGVQGHKHLEEYELGIK

Foldseek 3Di:
DDDDFFAPPVVVLVVLLGAWAFAPPPHGGFIDGSVVVVVVVDDPVNCPPVQHDSDGNPCRPDPCPDLVVLCVLGRPVVQCVVPNHPHCPPCVCVGRVDPVNVVVVVCVNRRVD

Secondary structure (DSSP, 8-state):
-----S---HHHHHHTTSS-EEE-SSSS-EEE-HHHHHTTT--GGGTTTTTS-SSTTGGGG-TT-SHHHHHTT-GGGGT-SSSSS--TTT-GGGTB-HHHHHHHHHHHHTT--

Radius of gyration: 15.02 Å; chains: 1; bounding box: 46×32×35 Å